Protein AF-A0A7D6EUY8-F1 (afdb_monomer_lite)

Secondary structure (DSSP, 8-state):
---HHHHTTHHHHTB------S---EEETTEEE-TT----GGG--

InterPro domains:
  IPR036610 PEBP-like superfamily [G3DSA:3.90.280.10] (1-45)
  IPR036610 PEBP-like superfamily [SSF49777] (3-44)

pLDDT: mean 92.91, std 6.0, range [68.38, 98.31]

Organism: Aristolochia fimbriata (NCBI:txid158543)

Stru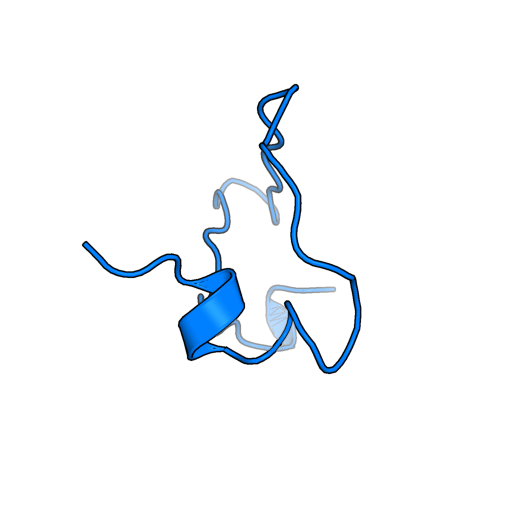cture (mmCIF, N/CA/C/O backbone):
data_AF-A0A7D6EUY8-F1
#
_entry.id   AF-A0A7D6EUY8-F1
#
loop_
_atom_site.group_PDB
_atom_site.id
_atom_site.type_symbol
_atom_site.label_atom_id
_atom_site.label_alt_id
_atom_site.label_comp_id
_atom_site.label_asym_id
_atom_site.label_entity_id
_atom_site.label_seq_id
_atom_site.pdbx_PDB_ins_code
_atom_site.Cartn_x
_atom_site.Cartn_y
_atom_site.Cartn_z
_atom_site.occupancy
_atom_site.B_iso_or_equiv
_atom_site.auth_seq_id
_atom_site.auth_comp_id
_atom_site.auth_asym_id
_atom_site.auth_atom_id
_atom_site.pdbx_PDB_model_num
ATOM 1 N N . SER A 1 1 ? 13.200 -7.929 0.547 1.00 75.19 1 SER A N 1
ATOM 2 C CA . SER A 1 1 ? 11.799 -7.568 0.835 1.00 75.19 1 SER A CA 1
ATOM 3 C C . SER A 1 1 ? 11.136 -7.245 -0.491 1.00 75.19 1 SER A C 1
ATOM 5 O O . SER A 1 1 ? 11.740 -6.493 -1.243 1.00 75.19 1 SER A O 1
ATOM 7 N N . ILE A 1 2 ? 10.007 -7.869 -0.832 1.00 85.25 2 ILE A N 1
ATOM 8 C CA . ILE A 1 2 ? 9.279 -7.594 -2.087 1.00 85.25 2 ILE A CA 1
ATOM 9 C C . ILE A 1 2 ? 8.412 -6.348 -1.866 1.00 85.25 2 ILE A C 1
ATOM 11 O O . ILE A 1 2 ? 7.840 -6.199 -0.786 1.00 85.25 2 ILE A O 1
ATOM 15 N N . ASP A 1 3 ? 8.338 -5.453 -2.853 1.00 92.62 3 ASP A N 1
ATOM 16 C CA . ASP A 1 3 ? 7.542 -4.226 -2.749 1.00 92.62 3 ASP A CA 1
ATOM 17 C C . ASP A 1 3 ? 6.046 -4.564 -2.553 1.00 92.62 3 ASP A C 1
ATOM 19 O O . ASP A 1 3 ? 5.476 -5.310 -3.358 1.00 92.62 3 ASP A O 1
ATOM 23 N N . PRO A 1 4 ? 5.380 -4.045 -1.503 1.00 95.44 4 PRO A N 1
ATOM 24 C CA . PRO A 1 4 ? 3.973 -4.336 -1.235 1.00 95.44 4 PRO A CA 1
ATOM 25 C C . PRO A 1 4 ? 3.027 -3.923 -2.373 1.00 95.44 4 PRO A C 1
ATOM 27 O O . PRO A 1 4 ? 1.972 -4.541 -2.520 1.00 95.44 4 PRO A O 1
ATOM 30 N N . LEU A 1 5 ? 3.383 -2.930 -3.196 1.00 96.31 5 LEU A N 1
ATOM 31 C CA . LEU A 1 5 ? 2.591 -2.532 -4.364 1.00 96.31 5 LEU A CA 1
ATOM 32 C C . LEU A 1 5 ? 2.651 -3.574 -5.488 1.00 96.31 5 LEU A C 1
ATOM 34 O O . LEU A 1 5 ? 1.678 -3.724 -6.224 1.00 96.31 5 LEU A O 1
ATOM 38 N N . VAL A 1 6 ? 3.750 -4.330 -5.582 1.00 96.44 6 VAL A N 1
ATOM 39 C CA . VAL A 1 6 ? 3.878 -5.472 -6.501 1.00 96.44 6 VAL A CA 1
ATOM 40 C C . VAL A 1 6 ? 3.093 -6.669 -5.966 1.00 96.44 6 VAL A C 1
ATOM 42 O O . VAL A 1 6 ? 2.333 -7.284 -6.706 1.00 96.44 6 VAL A O 1
ATOM 45 N N . VAL A 1 7 ? 3.215 -6.978 -4.667 1.00 95.50 7 VAL A N 1
ATOM 46 C CA . VAL A 1 7 ? 2.466 -8.088 -4.039 1.00 95.50 7 VAL A CA 1
ATOM 47 C C . VAL A 1 7 ? 0.955 -7.873 -4.160 1.00 95.50 7 VAL A C 1
ATOM 49 O O . VAL A 1 7 ? 0.221 -8.808 -4.470 1.00 95.50 7 VAL A O 1
ATOM 52 N N . GLY A 1 8 ? 0.494 -6.638 -3.946 1.00 96.19 8 GLY A N 1
ATOM 53 C CA . GLY A 1 8 ? -0.908 -6.249 -4.087 1.00 96.19 8 GLY A CA 1
ATOM 54 C C . GLY A 1 8 ? -1.383 -6.051 -5.530 1.00 96.19 8 GLY A C 1
ATOM 55 O O . GLY A 1 8 ? -2.535 -5.673 -5.706 1.00 96.19 8 GLY A O 1
ATOM 56 N N . LYS A 1 9 ? -0.519 -6.274 -6.533 1.00 97.25 9 LYS A N 1
ATOM 57 C CA . LYS A 1 9 ? -0.771 -6.064 -7.973 1.00 97.25 9 LYS A CA 1
ATOM 58 C C . LYS A 1 9 ? -1.146 -4.635 -8.384 1.00 97.25 9 LYS A C 1
ATOM 60 O O . LYS A 1 9 ? -1.577 -4.403 -9.504 1.00 97.25 9 LYS A O 1
ATOM 65 N N . VAL A 1 10 ? -0.928 -3.651 -7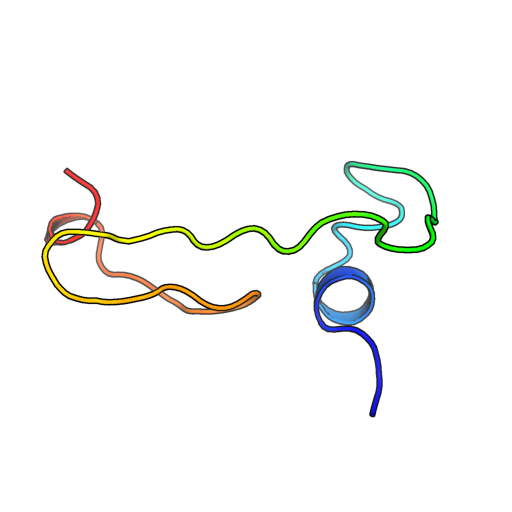.512 1.00 97.31 10 VAL A N 1
ATOM 66 C CA . VAL A 1 10 ? -1.171 -2.233 -7.827 1.00 97.31 10 VAL A CA 1
ATOM 67 C C . VAL A 1 10 ? -0.249 -1.779 -8.959 1.00 97.31 10 VAL A C 1
ATOM 69 O O . VAL A 1 10 ? -0.696 -1.114 -9.892 1.00 97.31 10 VAL A O 1
ATOM 72 N N . ILE A 1 11 ? 1.025 -2.180 -8.900 1.00 97.06 11 ILE A N 1
ATOM 73 C CA . ILE A 1 11 ? 1.920 -2.089 -10.055 1.00 97.06 11 ILE A CA 1
ATOM 74 C C . ILE A 1 11 ? 1.533 -3.199 -11.037 1.00 97.06 11 ILE A C 1
ATOM 76 O O . ILE A 1 11 ? 1.564 -4.377 -10.677 1.00 97.06 11 ILE A O 1
ATOM 80 N N . GLY A 1 12 ? 1.192 -2.821 -12.264 1.00 97.25 12 GLY A N 1
ATOM 81 C CA . GLY A 1 12 ? 0.644 -3.698 -13.296 1.00 97.25 12 GLY A CA 1
ATOM 82 C C . GLY A 1 12 ? -0.854 -3.478 -13.517 1.00 97.25 12 GLY A C 1
ATOM 83 O O . GLY A 1 12 ? -1.243 -3.211 -14.650 1.00 97.25 12 GLY A O 1
ATOM 84 N N . ASP A 1 13 ? -1.682 -3.536 -12.463 1.00 98.31 13 ASP A N 1
ATOM 85 C CA . ASP A 1 13 ? -3.139 -3.376 -12.622 1.00 98.31 13 ASP A CA 1
ATOM 86 C C . ASP A 1 13 ? -3.578 -1.898 -1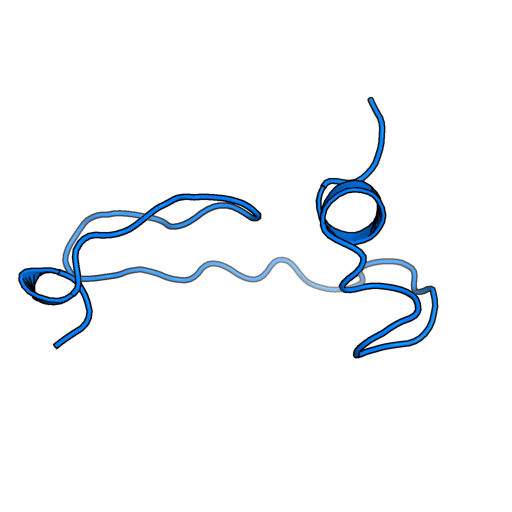2.633 1.00 98.31 13 ASP A C 1
ATOM 88 O O . ASP A 1 13 ? -4.564 -1.558 -13.287 1.00 98.31 13 ASP A O 1
ATOM 92 N N . VAL A 1 14 ? -2.882 -1.013 -11.901 1.00 98.31 14 VAL A N 1
ATOM 93 C CA . VAL A 1 14 ? -3.279 0.403 -11.724 1.00 98.31 14 VAL A CA 1
ATOM 94 C C . VAL A 1 14 ? -2.228 1.378 -12.253 1.00 98.31 14 VAL A C 1
ATOM 96 O O . VAL A 1 14 ? -2.582 2.394 -12.847 1.00 98.31 14 VAL A O 1
ATOM 99 N N . ILE A 1 15 ? -0.945 1.098 -12.017 1.00 97.19 15 ILE A N 1
ATOM 100 C CA . ILE A 1 15 ? 0.179 1.955 -12.422 1.00 97.19 15 ILE A CA 1
ATOM 101 C C . ILE A 1 15 ? 1.342 1.131 -12.975 1.00 97.19 15 ILE A C 1
ATOM 103 O O . ILE A 1 15 ? 1.504 -0.039 -12.632 1.00 97.19 15 ILE A O 1
ATOM 107 N N . ASP A 1 16 ? 2.198 1.765 -13.771 1.00 98.00 16 ASP A N 1
ATOM 108 C CA . ASP A 1 16 ? 3.450 1.163 -14.232 1.00 98.00 16 ASP A CA 1
ATOM 109 C C . ASP A 1 16 ? 4.517 1.114 -13.127 1.00 98.00 16 ASP A C 1
ATOM 111 O O . ASP A 1 16 ? 4.439 1.800 -12.103 1.00 98.00 16 ASP A O 1
ATOM 115 N N . MET A 1 17 ? 5.552 0.297 -13.346 1.00 96.56 17 MET A N 1
ATOM 116 C CA . MET A 1 17 ? 6.717 0.233 -12.463 1.00 96.56 17 MET A CA 1
ATOM 117 C C . MET A 1 17 ? 7.410 1.600 -12.398 1.00 96.56 17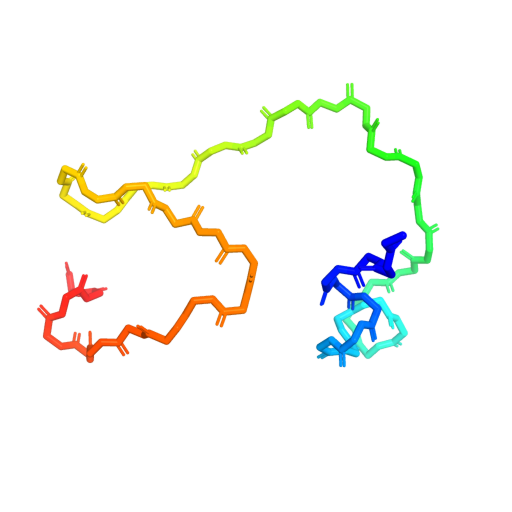 MET A C 1
ATOM 119 O O . MET A 1 17 ? 7.699 2.215 -13.424 1.00 96.56 17 MET A O 1
ATOM 123 N N . PHE A 1 18 ? 7.738 2.049 -11.189 1.00 95.38 18 PHE A N 1
ATOM 124 C CA . PHE A 1 18 ? 8.373 3.343 -10.960 1.00 95.38 18 PHE A CA 1
ATOM 125 C C . PHE A 1 18 ? 9.401 3.266 -9.829 1.00 95.38 18 PHE A C 1
ATOM 127 O O . PHE A 1 18 ? 9.383 2.350 -9.008 1.00 95.38 18 PHE A O 1
ATOM 134 N N . VAL A 1 19 ? 10.292 4.258 -9.772 1.00 95.62 19 VAL A N 1
ATOM 135 C CA . VAL A 1 19 ? 11.195 4.469 -8.634 1.00 95.62 19 VAL A CA 1
ATOM 136 C C . VAL A 1 19 ? 10.605 5.589 -7.771 1.00 95.62 19 VAL A C 1
ATOM 138 O O . VAL A 1 19 ? 10.431 6.697 -8.285 1.00 95.62 19 VAL A O 1
ATOM 141 N N . PRO A 1 20 ? 10.275 5.354 -6.486 1.00 93.94 20 PRO A N 1
ATOM 142 C CA . PRO A 1 20 ? 9.720 6.395 -5.624 1.00 93.94 20 PRO A CA 1
ATOM 143 C C . PRO A 1 20 ? 10.669 7.590 -5.489 1.00 93.94 20 PRO A C 1
ATOM 145 O O . PRO A 1 20 ? 11.817 7.432 -5.081 1.00 93.94 20 PRO A O 1
ATOM 148 N N . SER A 1 21 ? 10.183 8.792 -5.804 1.00 96.88 21 SER A N 1
ATOM 149 C CA . SER A 1 21 ? 10.966 10.035 -5.723 1.00 96.88 21 SER A CA 1
ATOM 150 C C . SER A 1 21 ? 10.630 10.892 -4.500 1.00 96.88 21 SER A C 1
ATOM 152 O O . SER A 1 21 ? 11.444 11.711 -4.079 1.00 96.88 21 SER A O 1
ATOM 154 N N . VAL A 1 22 ? 9.441 10.706 -3.917 1.00 96.56 22 VAL A N 1
ATOM 155 C CA . VAL A 1 22 ? 8.943 11.476 -2.772 1.00 96.56 22 VAL A CA 1
ATOM 156 C C . VAL A 1 22 ? 8.265 10.546 -1.771 1.00 96.56 22 VAL A C 1
ATOM 158 O O . VAL A 1 22 ? 7.546 9.618 -2.142 1.00 96.56 22 VAL A O 1
ATOM 161 N N . SER A 1 23 ? 8.466 10.821 -0.484 1.00 95.38 23 SER A N 1
ATOM 162 C CA . SER A 1 23 ? 7.788 10.121 0.606 1.00 95.38 23 SER A CA 1
ATOM 163 C C . SER A 1 23 ? 6.351 10.617 0.763 1.00 95.38 23 SER A C 1
ATOM 165 O O . SER A 1 23 ? 6.126 11.779 1.096 1.00 95.38 23 SER A O 1
ATOM 167 N N . MET A 1 24 ? 5.376 9.724 0.605 1.00 95.56 24 MET A N 1
ATOM 168 C CA . MET A 1 24 ? 3.962 10.003 0.870 1.00 95.56 24 MET A CA 1
ATOM 169 C C . MET A 1 24 ? 3.535 9.365 2.197 1.00 95.56 24 MET A C 1
ATOM 171 O O . MET A 1 24 ? 3.930 8.244 2.514 1.00 95.56 24 MET A O 1
ATOM 175 N N . SER A 1 25 ? 2.729 10.069 2.993 1.00 96.38 25 SER A N 1
ATOM 176 C CA . SER A 1 25 ? 2.110 9.508 4.199 1.00 96.38 25 SER A CA 1
ATOM 177 C C . SER A 1 25 ? 0.637 9.875 4.253 1.00 96.38 25 SER A C 1
ATOM 179 O O . SER A 1 25 ? 0.281 11.044 4.142 1.00 96.38 25 SER A O 1
ATOM 181 N N . VAL A 1 26 ? -0.205 8.861 4.436 1.00 95.50 26 VAL A N 1
ATOM 182 C CA . VAL A 1 26 ? -1.661 9.002 4.526 1.00 95.50 26 VAL A CA 1
ATOM 183 C C . VAL A 1 26 ? -2.095 8.652 5.941 1.00 95.50 26 VAL A C 1
ATOM 185 O O . VAL A 1 26 ? -1.614 7.670 6.512 1.00 95.50 26 VAL A O 1
ATOM 188 N N . TYR A 1 27 ? -2.995 9.454 6.504 1.00 95.19 27 TYR A N 1
ATOM 189 C CA . TYR A 1 27 ? -3.512 9.283 7.856 1.00 95.19 27 TYR A CA 1
ATOM 190 C C . TYR A 1 27 ? -5.037 9.278 7.830 1.00 95.19 27 TYR A C 1
ATOM 192 O O . TYR A 1 27 ? -5.646 10.159 7.2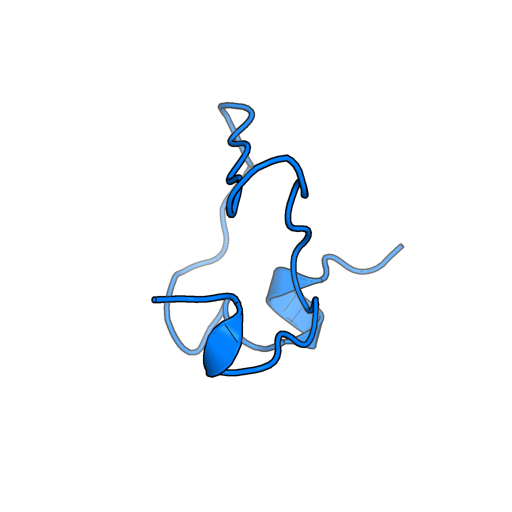31 1.00 95.19 27 TYR A O 1
ATOM 200 N N . TYR A 1 28 ? -5.638 8.310 8.518 1.00 93.62 28 TYR A N 1
ATOM 201 C CA . TYR A 1 28 ? -7.047 8.365 8.904 1.00 93.62 28 TYR A CA 1
ATOM 202 C C . TYR A 1 28 ? -7.103 8.632 10.405 1.00 93.62 28 TYR A C 1
ATOM 204 O O . TYR A 1 28 ? -6.642 7.812 11.206 1.00 93.62 28 TYR A O 1
ATOM 212 N N . SER A 1 29 ? -7.630 9.800 10.787 1.00 89.12 29 SER A N 1
ATOM 213 C CA . SER A 1 29 ? -7.495 10.338 12.146 1.00 89.12 29 SER A CA 1
ATOM 214 C C . SER A 1 29 ? -6.013 10.375 12.569 1.00 89.12 29 SER A C 1
ATOM 216 O O . SER A 1 29 ? -5.189 10.970 11.878 1.00 89.12 29 SER A O 1
ATOM 218 N N . SER A 1 30 ? -5.641 9.721 13.668 1.00 90.12 30 SER A N 1
ATOM 219 C CA . SER A 1 30 ? -4.258 9.615 14.149 1.00 90.12 30 SER A CA 1
ATOM 220 C C . SER A 1 30 ? -3.499 8.395 13.611 1.00 90.12 30 SER A C 1
ATOM 222 O O . SER A 1 30 ? -2.308 8.237 13.889 1.00 90.12 30 SER A O 1
ATOM 224 N N . LYS A 1 31 ? -4.149 7.518 12.834 1.00 91.31 31 LYS A N 1
ATOM 225 C CA . LYS A 1 31 ? -3.532 6.286 12.334 1.00 91.31 31 LYS A CA 1
ATOM 226 C C . LYS A 1 31 ? -2.890 6.511 10.968 1.00 91.31 31 LYS A C 1
ATOM 228 O O . LYS A 1 31 ? -3.585 6.724 9.976 1.00 91.31 31 LYS A O 1
ATOM 233 N N . ARG A 1 32 ? -1.561 6.374 10.908 1.00 94.56 32 ARG A N 1
ATOM 234 C CA . ARG A 1 32 ? -0.808 6.299 9.647 1.00 94.56 32 ARG A CA 1
ATOM 235 C C . ARG A 1 32 ? -1.113 4.989 8.925 1.00 94.56 32 ARG A C 1
ATOM 237 O O . ARG A 1 32 ? -1.097 3.923 9.544 1.00 94.56 32 ARG A O 1
ATOM 244 N N . ILE A 1 33 ? -1.353 5.067 7.623 1.00 95.31 33 ILE A N 1
ATOM 245 C CA . ILE A 1 33 ? -1.622 3.910 6.770 1.00 95.31 33 ILE A CA 1
ATOM 246 C C . ILE A 1 33 ? -0.352 3.470 6.047 1.00 95.31 33 ILE A C 1
ATOM 248 O O . ILE A 1 33 ? 0.473 4.293 5.649 1.00 95.31 33 ILE A O 1
ATOM 252 N N . SER A 1 34 ? -0.238 2.156 5.865 1.00 95.31 34 SER A N 1
ATOM 253 C CA . SER A 1 34 ? 0.797 1.496 5.069 1.00 95.31 34 SER A CA 1
ATOM 254 C C . SER A 1 34 ? 0.150 0.693 3.941 1.00 95.31 34 SER A C 1
ATOM 256 O O . SER A 1 34 ? -0.991 0.244 4.076 1.00 95.31 34 SER A O 1
ATOM 258 N N . ASN A 1 35 ? 0.886 0.468 2.851 1.00 95.50 35 ASN A N 1
ATOM 259 C CA . ASN A 1 35 ? 0.422 -0.349 1.726 1.00 95.50 35 ASN A CA 1
ATOM 260 C C . ASN A 1 35 ? -0.010 -1.746 2.205 1.00 95.50 35 ASN A C 1
ATOM 262 O O . ASN A 1 35 ? 0.716 -2.399 2.955 1.00 95.50 35 ASN A O 1
ATOM 266 N N . GLY A 1 36 ? -1.204 -2.182 1.792 1.00 93.50 36 GLY A N 1
ATOM 267 C CA . GLY A 1 36 ? -1.800 -3.458 2.205 1.00 93.50 36 GLY A CA 1
ATOM 268 C C . GLY A 1 36 ? -2.509 -3.452 3.569 1.00 93.50 36 GLY A C 1
ATOM 269 O O . GLY A 1 36 ? -2.989 -4.496 4.004 1.00 93.50 36 GLY A O 1
ATOM 270 N N . CYS A 1 37 ? -2.603 -2.312 4.266 1.00 93.19 37 CYS A N 1
ATOM 271 C CA . CYS A 1 37 ? -3.346 -2.230 5.526 1.00 93.19 37 CYS A CA 1
ATOM 272 C C . CYS A 1 37 ? -4.856 -2.418 5.304 1.00 93.19 37 CYS A C 1
ATOM 274 O O . CYS A 1 37 ? -5.485 -1.652 4.576 1.00 93.19 37 CYS A O 1
ATOM 276 N N . VAL A 1 38 ? -5.451 -3.397 5.991 1.00 92.06 38 VAL A N 1
ATOM 277 C CA . VAL A 1 38 ? -6.907 -3.585 6.017 1.00 92.06 38 VAL A CA 1
ATOM 278 C C . VAL A 1 38 ? -7.534 -2.614 7.015 1.00 92.06 38 VAL A C 1
ATOM 280 O O . VAL A 1 38 ? -7.133 -2.548 8.181 1.00 92.06 38 VAL A O 1
ATOM 283 N N . MET A 1 39 ? -8.544 -1.875 6.562 1.00 89.62 39 MET A N 1
ATOM 284 C CA . MET A 1 39 ? -9.254 -0.874 7.356 1.00 89.62 39 MET A CA 1
ATOM 285 C C . MET A 1 39 ? -10.747 -1.196 7.399 1.00 89.62 39 MET A C 1
ATOM 287 O O . MET A 1 39 ? -11.329 -1.643 6.413 1.00 89.62 39 MET A O 1
ATOM 291 N N . LYS A 1 40 ? -11.372 -0.970 8.560 1.00 90.06 40 LYS A N 1
ATOM 292 C CA . LYS A 1 40 ? -12.832 -1.038 8.689 1.00 90.06 40 LYS A CA 1
ATOM 293 C C . LYS A 1 40 ? -13.439 0.174 7.987 1.00 90.06 40 LYS A C 1
ATOM 295 O O . LYS A 1 40 ? -12.904 1.271 8.124 1.00 90.06 40 LYS A O 1
ATOM 300 N N . SER A 1 41 ? -14.577 -0.001 7.320 1.00 88.62 41 SER A N 1
A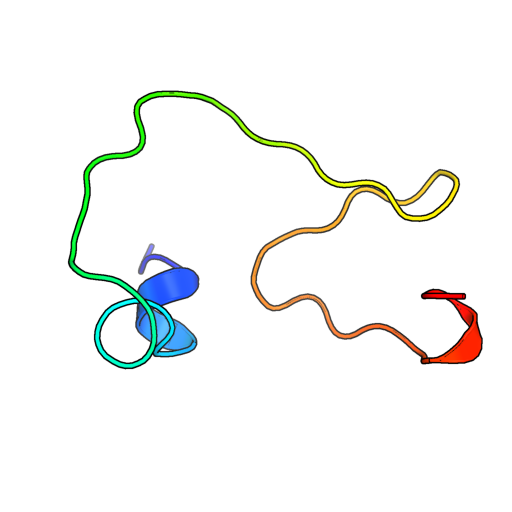TOM 301 C CA . SER A 1 41 ? -15.290 1.090 6.634 1.00 88.62 41 SER A CA 1
ATOM 302 C C . SER A 1 41 ? -15.637 2.258 7.563 1.00 88.62 41 SER A C 1
ATOM 304 O O . SER A 1 41 ? -15.545 3.416 7.175 1.00 88.62 41 SER A O 1
ATOM 306 N N . SER A 1 42 ? -15.945 1.975 8.831 1.00 90.00 42 SER A N 1
ATOM 307 C CA . SER A 1 42 ? -16.190 3.001 9.854 1.00 90.00 42 SER A CA 1
ATOM 308 C C . SER A 1 42 ? -14.972 3.879 10.162 1.00 90.00 42 SER A C 1
ATOM 310 O O . SER A 1 42 ? -15.111 4.918 10.791 1.00 90.00 42 SER A O 1
ATOM 312 N N . SER A 1 43 ? -13.768 3.439 9.792 1.00 83.12 43 SER A N 1
ATOM 313 C CA . SER A 1 43 ? -12.512 4.161 10.017 1.00 83.12 43 SER A CA 1
ATOM 314 C C . SER A 1 43 ? -12.045 4.943 8.789 1.00 83.12 43 SER A C 1
ATOM 316 O O . SER A 1 43 ? -10.989 5.565 8.857 1.00 83.12 43 SER A O 1
ATOM 318 N N . THR A 1 44 ? -12.791 4.888 7.682 1.00 81.12 44 THR A N 1
ATOM 319 C CA . THR A 1 44 ? -12.466 5.570 6.419 1.00 81.12 44 THR A CA 1
ATOM 320 C C . THR A 1 44 ? -13.461 6.670 6.046 1.00 81.12 44 THR A C 1
ATOM 322 O O . THR A 1 44 ? -13.368 7.197 4.940 1.00 81.12 44 THR A O 1
ATOM 325 N N . ALA A 1 45 ? -14.423 6.955 6.929 1.00 68.38 45 ALA A N 1
ATOM 326 C CA . ALA A 1 45 ? -15.433 7.998 6.763 1.00 68.38 45 ALA A CA 1
ATOM 327 C C . ALA A 1 45 ? -14.880 9.398 7.061 1.00 68.38 45 ALA A C 1
ATOM 329 O O . ALA A 1 45 ? -13.964 9.498 7.913 1.00 68.38 45 ALA A O 1
#

Sequence (45 aa):
SIDPLVVGKVIGDVIDMFVPSVSMSVYYSSKRISNGCVMKSSSTA

Radius of gyration: 12.43 Å; chains: 1; bounding box: 28×20×28 Å

Foldseek 3Di:
DDDLCVVVVVDVPPHDDDDDPDDDWDDQPPDIDDRPDDDDPVSVD